Protein AF-A0A948N8Q0-F1 (afdb_monomer)

Foldseek 3Di:
DDPPPPVVVVVVVVDDDPDDPPVVVVVVVVVVVVVVVVVVVVVVVVVVVCVVVVHDPDDPDDPPPDDCVVVVVVVVVVVVVVVVVVCVVPPDDDDDPD

pLDDT: mean 81.34, std 13.93, range [37.5, 98.12]

Sequence (98 aa):
MKTSLDTKALLKHLSYGEHIRPARDWFTLLSVAVFLSGCSLAWNLWLLHTVEAGGVIGNEAASARFDTAPIQSVQGVFEGRKNEELRFTREYRFVDPS

Mean predicted aligned error: 16.61 Å

Nearest PDB structures (foldseek):
  6tny-assembly1_A  TM=3.806E-01  e=6.491E+00  Homo sapiens

Structure (mmCIF, N/CA/C/O backbone):
data_AF-A0A948N8Q0-F1
#
_entry.id   AF-A0A948N8Q0-F1
#
loop_
_atom_site.group_PDB
_atom_site.id
_atom_site.type_symbol
_atom_site.label_atom_id
_atom_site.label_alt_id
_atom_site.label_comp_id
_atom_site.label_asym_id
_atom_site.label_entity_id
_atom_site.label_seq_id
_atom_site.pdbx_PDB_ins_code
_atom_site.Cartn_x
_atom_site.Cartn_y
_atom_site.Cartn_z
_atom_site.occupancy
_atom_site.B_iso_or_equiv
_atom_site.auth_seq_id
_atom_site.auth_comp_id
_atom_site.auth_asym_id
_atom_site.auth_atom_id
_atom_site.pdbx_PDB_model_num
ATOM 1 N N . MET A 1 1 ? -1.920 23.595 -27.911 1.00 37.50 1 MET A N 1
ATOM 2 C CA . MET A 1 1 ? -0.772 22.845 -28.471 1.00 37.50 1 MET A CA 1
ATOM 3 C C . MET A 1 1 ? -1.064 21.357 -28.343 1.00 37.50 1 MET A C 1
ATOM 5 O O . MET A 1 1 ? -1.074 20.853 -27.233 1.00 37.50 1 MET A O 1
ATOM 9 N N . LYS A 1 2 ? -1.407 20.676 -29.445 1.00 44.66 2 LYS A N 1
ATOM 10 C CA . LYS A 1 2 ? -1.609 19.218 -29.473 1.00 44.66 2 LYS A CA 1
ATOM 11 C C . LYS A 1 2 ? -0.251 18.566 -29.731 1.00 44.66 2 LYS A C 1
ATOM 13 O O . LYS A 1 2 ? 0.219 18.572 -30.863 1.00 44.66 2 LYS A O 1
ATOM 18 N N . THR A 1 3 ? 0.394 18.050 -28.693 1.00 50.72 3 THR A N 1
ATOM 19 C CA . THR A 1 3 ? 1.594 17.220 -28.826 1.00 50.72 3 THR A CA 1
ATOM 20 C C . THR A 1 3 ? 1.169 15.831 -29.293 1.00 50.72 3 THR A C 1
ATOM 22 O O . THR A 1 3 ? 0.922 14.929 -28.500 1.00 50.72 3 THR A O 1
ATOM 25 N N . SER A 1 4 ? 1.028 15.665 -30.607 1.00 54.78 4 SER A N 1
ATOM 26 C CA . SER A 1 4 ? 0.970 14.339 -31.219 1.00 54.78 4 SER A CA 1
ATOM 27 C C . SER A 1 4 ? 2.336 13.686 -31.019 1.00 54.78 4 SER A C 1
ATOM 29 O O . SER A 1 4 ? 3.246 13.924 -31.811 1.00 54.78 4 SER A O 1
ATOM 31 N N . LEU A 1 5 ? 2.512 12.923 -29.935 1.00 60.09 5 LEU A N 1
ATOM 32 C CA . LEU A 1 5 ? 3.663 12.034 -29.801 1.00 60.09 5 LEU A CA 1
ATOM 33 C C . LEU A 1 5 ? 3.610 11.051 -30.970 1.00 60.09 5 LEU A C 1
ATOM 35 O O . LEU A 1 5 ? 2.718 10.205 -31.039 1.00 60.09 5 LEU A O 1
ATOM 39 N N . ASP A 1 6 ? 4.548 11.191 -31.902 1.00 64.56 6 ASP A N 1
ATOM 40 C CA . ASP A 1 6 ? 4.667 10.311 -33.056 1.00 64.56 6 ASP A CA 1
ATOM 41 C C . ASP A 1 6 ? 5.242 8.963 -32.599 1.00 64.56 6 ASP A C 1
ATOM 43 O O . ASP A 1 6 ? 6.444 8.690 -32.637 1.00 64.56 6 ASP A O 1
ATOM 47 N N . THR A 1 7 ? 4.351 8.124 -32.075 1.00 63.22 7 THR A N 1
ATOM 48 C CA . THR A 1 7 ? 4.643 6.789 -31.539 1.00 63.22 7 THR A CA 1
ATOM 49 C C . THR A 1 7 ? 5.353 5.903 -32.559 1.00 63.22 7 THR A C 1
ATOM 51 O O . THR A 1 7 ? 6.160 5.054 -32.180 1.00 63.22 7 THR A O 1
ATOM 54 N N . LYS A 1 8 ? 5.137 6.142 -33.859 1.00 63.59 8 LYS A N 1
ATOM 55 C CA . LYS A 1 8 ? 5.809 5.425 -34.949 1.00 63.59 8 LYS A CA 1
ATOM 56 C C . LYS A 1 8 ? 7.305 5.730 -35.016 1.00 63.59 8 LYS A C 1
ATOM 58 O O . LYS A 1 8 ? 8.089 4.823 -35.289 1.00 63.59 8 LYS A O 1
ATOM 63 N N . ALA A 1 9 ? 7.719 6.966 -34.736 1.00 63.84 9 ALA A N 1
ATOM 64 C CA . ALA A 1 9 ? 9.132 7.343 -34.710 1.00 63.84 9 ALA A CA 1
ATOM 65 C C . ALA A 1 9 ? 9.873 6.677 -33.536 1.00 63.84 9 ALA A C 1
ATOM 67 O O . ALA A 1 9 ? 10.969 6.145 -33.715 1.00 63.84 9 ALA A O 1
ATOM 68 N N . LEU A 1 10 ? 9.234 6.618 -32.363 1.00 64.19 10 LEU A N 1
ATOM 69 C CA . LEU A 1 10 ? 9.733 5.898 -31.184 1.00 64.19 10 LEU A CA 1
ATOM 70 C C . LEU A 1 10 ? 9.892 4.393 -31.451 1.00 64.19 10 LEU A C 1
ATOM 72 O O . LEU A 1 10 ? 10.938 3.816 -31.161 1.00 64.19 10 LEU A O 1
ATOM 76 N N . LEU A 1 11 ? 8.891 3.770 -32.080 1.00 65.75 11 LEU A N 1
ATOM 77 C CA . LEU A 1 11 ? 8.928 2.353 -32.460 1.00 65.75 11 LEU A CA 1
ATOM 78 C C . LEU A 1 11 ? 10.028 2.045 -33.486 1.00 65.75 11 LEU A C 1
ATOM 80 O O . LEU A 1 11 ? 10.646 0.986 -33.424 1.00 65.75 11 LEU A O 1
ATOM 84 N N . LYS A 1 12 ? 10.329 2.976 -34.398 1.00 63.91 12 LYS A N 1
ATOM 85 C CA . LYS A 1 12 ? 11.400 2.802 -35.390 1.00 63.91 12 LYS A CA 1
ATOM 86 C C . LYS A 1 12 ? 12.794 2.807 -34.753 1.00 63.91 12 LYS A C 1
ATOM 88 O O . LYS A 1 12 ? 13.671 2.089 -35.223 1.00 63.91 12 LYS A O 1
ATOM 93 N N . HIS A 1 13 ? 12.989 3.552 -33.663 1.00 62.25 13 HIS A N 1
ATOM 94 C CA . HIS A 1 13 ? 14.224 3.507 -32.868 1.00 62.25 13 HIS A CA 1
ATOM 95 C C . HIS A 1 13 ? 14.383 2.210 -32.062 1.00 62.25 13 HIS A C 1
ATOM 97 O O . HIS A 1 13 ? 15.512 1.800 -31.797 1.00 62.25 13 HIS A O 1
ATOM 103 N N . LEU A 1 14 ? 13.268 1.560 -31.719 1.00 61.12 14 LEU A N 1
ATOM 104 C CA . LEU A 1 14 ? 13.215 0.241 -31.080 1.00 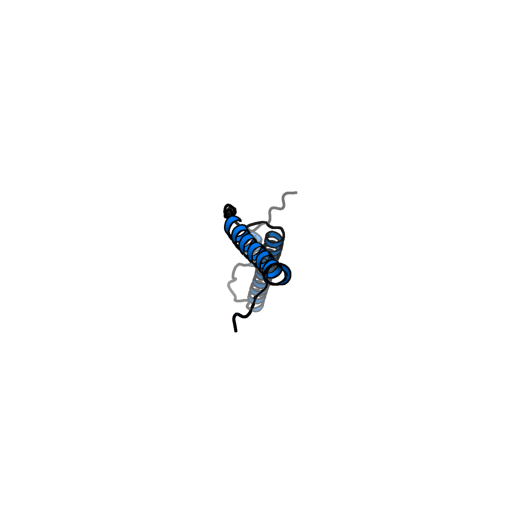61.12 14 LEU A CA 1
ATOM 105 C C . LEU A 1 14 ? 13.296 -0.921 -32.087 1.00 61.12 14 LEU A C 1
ATOM 107 O O . LEU A 1 14 ? 13.390 -2.076 -31.678 1.00 61.12 14 LEU A O 1
ATOM 111 N N . SER A 1 15 ? 13.268 -0.639 -33.394 1.00 61.84 15 SER A N 1
ATOM 112 C CA . SER A 1 15 ? 13.365 -1.665 -34.430 1.00 61.84 15 SER A CA 1
ATOM 113 C C . SER A 1 15 ? 14.760 -2.284 -34.445 1.00 61.84 15 SER A C 1
ATOM 115 O O . SER A 1 15 ? 15.773 -1.591 -34.594 1.00 61.84 15 SER A O 1
ATOM 117 N N . TYR A 1 16 ? 14.797 -3.611 -34.340 1.00 58.06 16 TYR A N 1
ATOM 118 C CA . TYR A 1 16 ? 16.000 -4.410 -34.531 1.00 58.06 16 TYR A CA 1
ATOM 119 C C . TYR A 1 16 ? 16.543 -4.148 -35.943 1.00 58.06 16 TYR A C 1
ATOM 121 O O . TYR A 1 16 ? 15.815 -4.269 -36.928 1.00 58.06 16 TYR A O 1
A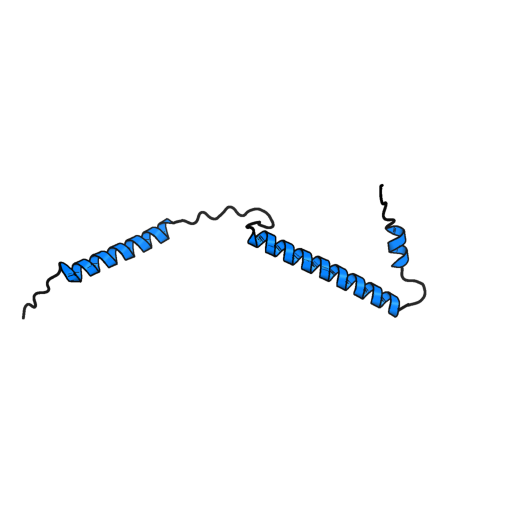TOM 129 N N . GLY A 1 17 ? 17.787 -3.682 -36.032 1.00 63.31 17 GLY A N 1
ATOM 130 C CA . GLY A 1 17 ? 18.469 -3.488 -37.309 1.00 63.31 17 GLY A CA 1
ATOM 131 C C . GLY A 1 17 ? 19.144 -4.782 -37.752 1.00 63.31 17 GLY A C 1
ATOM 132 O O . GLY A 1 17 ? 19.375 -5.671 -36.942 1.00 63.31 17 GLY A O 1
ATOM 133 N N . GLU A 1 18 ? 19.534 -4.846 -39.022 1.00 60.72 18 GLU A N 1
ATOM 134 C CA . GLU A 1 18 ? 20.219 -5.980 -39.669 1.00 60.72 18 GLU A CA 1
ATOM 135 C C . GLU A 1 18 ? 21.532 -6.409 -38.970 1.00 60.72 18 GLU A C 1
ATOM 137 O O . GLU A 1 18 ? 22.079 -7.472 -39.256 1.00 60.72 18 GLU A O 1
ATOM 142 N N . HIS A 1 19 ? 22.040 -5.610 -38.021 1.00 61.91 19 HIS A N 1
ATOM 143 C CA . HIS A 1 19 ? 23.219 -5.899 -37.203 1.00 61.91 19 HIS A CA 1
ATOM 144 C C . HIS A 1 19 ? 22.923 -5.738 -35.706 1.00 61.91 19 HIS A C 1
ATOM 146 O O . HIS A 1 19 ? 22.416 -4.701 -35.265 1.00 61.91 19 HIS A O 1
ATOM 152 N N . ILE A 1 20 ? 23.316 -6.746 -34.920 1.00 67.06 20 ILE A N 1
ATOM 153 C CA . ILE A 1 20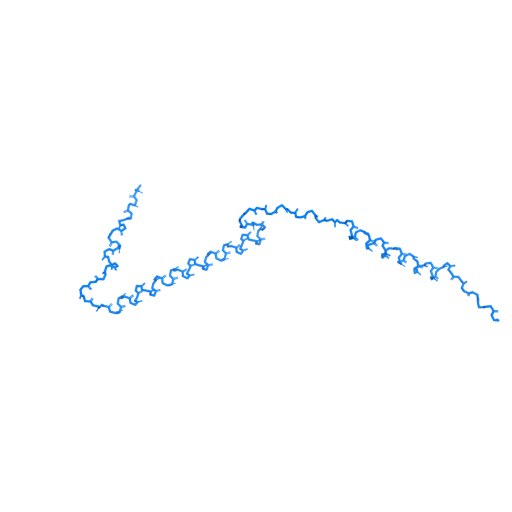 ? 23.169 -6.777 -33.460 1.00 67.06 20 ILE A CA 1
ATOM 154 C C . ILE A 1 20 ? 24.046 -5.682 -32.841 1.00 67.06 20 ILE A C 1
ATOM 156 O O . ILE A 1 20 ? 25.264 -5.672 -33.024 1.00 67.06 20 ILE A O 1
ATOM 160 N N . ARG A 1 21 ? 23.438 -4.757 -32.088 1.00 77.06 21 ARG A N 1
ATOM 161 C CA . ARG A 1 21 ? 24.146 -3.702 -31.342 1.00 77.06 21 ARG A CA 1
ATOM 162 C C . ARG A 1 21 ? 23.952 -3.916 -29.839 1.00 77.06 21 ARG A C 1
ATOM 164 O O . ARG A 1 21 ? 23.181 -3.185 -29.216 1.00 77.06 21 ARG A O 1
ATOM 171 N N . PRO A 1 22 ? 24.667 -4.886 -29.239 1.00 81.25 22 PRO A N 1
ATOM 172 C CA . PRO A 1 22 ? 24.356 -5.398 -27.906 1.00 81.25 22 PRO A CA 1
ATOM 173 C C . PRO A 1 22 ? 24.369 -4.306 -26.831 1.00 81.25 22 PRO A C 1
ATOM 175 O O . PRO A 1 22 ? 23.467 -4.258 -26.006 1.00 81.25 22 PRO A O 1
ATOM 178 N N . ALA A 1 23 ? 25.324 -3.372 -26.873 1.00 83.88 23 ALA A N 1
ATOM 179 C CA . ALA A 1 23 ? 25.407 -2.292 -25.886 1.00 83.88 23 ALA A CA 1
ATOM 180 C C . ALA A 1 23 ? 24.163 -1.377 -25.869 1.00 83.88 23 ALA A C 1
ATOM 182 O O . ALA A 1 23 ? 23.678 -1.008 -24.800 1.00 83.88 23 ALA A O 1
ATOM 183 N N . ARG A 1 24 ? 23.618 -1.033 -27.045 1.00 81.88 24 ARG A N 1
ATOM 184 C CA . ARG A 1 24 ? 22.419 -0.186 -27.158 1.00 81.88 24 ARG A CA 1
ATOM 185 C C . ARG A 1 24 ? 21.174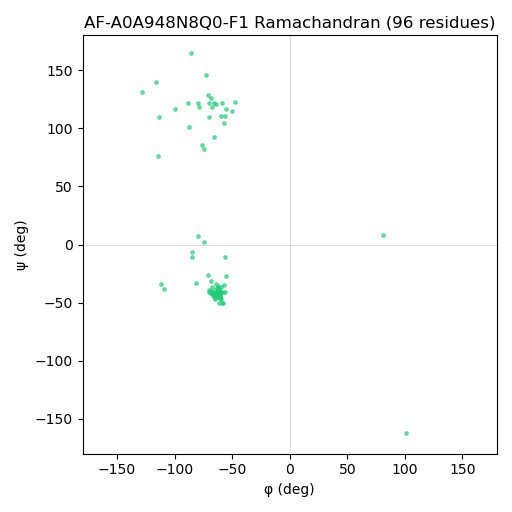 -0.931 -26.686 1.00 81.88 24 ARG A C 1
ATOM 187 O O . ARG A 1 24 ? 20.330 -0.351 -26.004 1.00 81.88 24 ARG A O 1
ATOM 194 N N . ASP A 1 25 ? 21.067 -2.202 -27.046 1.00 82.25 25 ASP A N 1
ATOM 195 C CA . ASP A 1 25 ? 19.902 -3.015 -26.711 1.00 82.25 25 ASP A CA 1
ATOM 196 C C . ASP A 1 25 ? 19.849 -3.277 -25.198 1.00 82.25 25 ASP A C 1
ATOM 198 O O . ASP A 1 25 ? 18.804 -3.080 -24.580 1.00 82.25 25 ASP A O 1
ATOM 202 N N . TRP A 1 26 ? 20.990 -3.569 -24.564 1.00 90.44 26 TRP A N 1
ATOM 203 C CA . TRP A 1 26 ? 21.099 -3.663 -23.104 1.00 90.44 26 TRP A CA 1
ATOM 204 C C . TRP A 1 26 ? 20.736 -2.359 -22.396 1.00 90.44 26 TRP A C 1
ATOM 206 O O . TRP A 1 26 ? 19.983 -2.382 -21.425 1.00 90.44 26 TRP A O 1
ATOM 216 N N . PHE A 1 27 ? 21.215 -1.214 -22.889 1.00 91.69 27 PHE A N 1
ATOM 217 C CA . PHE A 1 27 ? 20.857 0.082 -22.313 1.00 91.69 27 PHE A CA 1
ATOM 218 C C . PHE A 1 27 ? 19.351 0.359 -22.407 1.00 91.69 27 PHE A C 1
ATOM 220 O O . PHE A 1 27 ? 18.739 0.862 -21.463 1.00 91.69 27 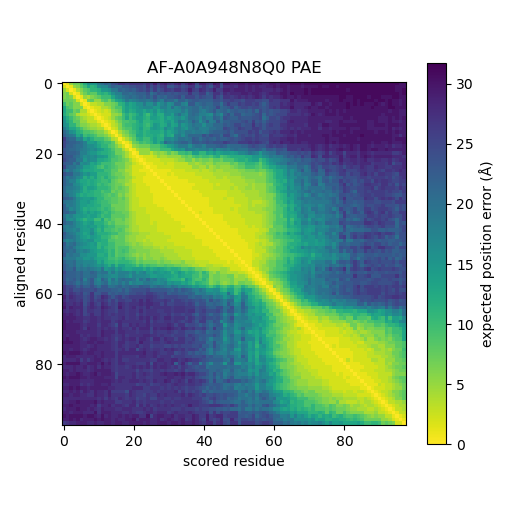PHE A O 1
ATOM 227 N N . THR A 1 28 ? 18.740 -0.007 -23.533 1.00 89.00 28 THR A N 1
ATOM 228 C CA . THR A 1 28 ? 17.297 0.137 -23.747 1.00 89.00 28 THR A CA 1
ATOM 229 C C . THR A 1 28 ? 16.517 -0.757 -22.784 1.00 89.00 28 THR A C 1
ATOM 231 O O . THR A 1 28 ? 15.604 -0.277 -22.115 1.00 89.00 28 THR A O 1
ATOM 234 N N . LEU A 1 29 ? 16.914 -2.025 -22.638 1.00 91.56 29 LEU A N 1
ATOM 235 C CA . LEU A 1 29 ? 16.299 -2.959 -21.692 1.00 91.56 29 LEU A CA 1
ATOM 236 C C . LEU A 1 29 ? 16.417 -2.474 -20.245 1.00 91.56 29 LEU A C 1
ATOM 238 O O . LEU A 1 29 ? 15.426 -2.483 -19.520 1.00 91.56 29 LEU A O 1
ATOM 242 N N . LEU A 1 30 ? 17.595 -1.999 -19.835 1.00 96.00 30 LEU A N 1
ATOM 243 C CA . LEU A 1 30 ? 17.807 -1.450 -18.495 1.00 96.00 30 LEU A CA 1
ATOM 244 C C . LEU A 1 30 ? 16.954 -0.204 -18.254 1.00 96.00 30 LEU A C 1
ATOM 246 O O . LEU A 1 30 ? 16.343 -0.078 -17.197 1.00 96.00 30 LEU A O 1
ATOM 250 N N . SER A 1 31 ? 16.853 0.684 -19.243 1.00 94.25 31 SER A N 1
ATOM 251 C CA . SER A 1 31 ? 16.021 1.887 -19.143 1.00 94.25 31 SER A CA 1
ATOM 252 C C . SER A 1 31 ? 14.543 1.534 -18.972 1.00 94.25 31 SER A C 1
ATOM 254 O O . SER A 1 31 ? 13.866 2.092 -18.109 1.00 94.25 31 SER A O 1
ATOM 256 N N . VAL A 1 32 ? 14.048 0.564 -19.745 1.00 95.88 32 VAL A N 1
ATOM 257 C CA . VAL A 1 32 ? 12.675 0.055 -19.618 1.00 95.88 32 VAL A CA 1
ATOM 258 C C . VAL A 1 32 ? 12.464 -0.616 -18.260 1.00 95.88 32 VAL A C 1
ATOM 260 O O . VAL A 1 32 ? 11.445 -0.373 -17.617 1.00 95.88 32 VAL A O 1
ATOM 263 N N . ALA A 1 33 ? 13.425 -1.409 -17.785 1.00 96.44 33 ALA A N 1
ATOM 264 C CA . ALA A 1 33 ? 13.340 -2.074 -16.489 1.00 96.44 33 ALA A CA 1
ATOM 265 C C . ALA A 1 33 ? 13.279 -1.070 -15.328 1.00 96.44 33 ALA A C 1
ATOM 267 O O . ALA A 1 33 ? 12.434 -1.208 -14.442 1.00 96.44 33 ALA A O 1
ATOM 268 N N . VAL A 1 34 ? 14.119 -0.031 -15.351 1.00 97.69 34 VAL A N 1
ATOM 269 C CA . VAL A 1 34 ? 14.100 1.052 -14.354 1.00 97.69 34 VAL A CA 1
ATOM 270 C C . VAL A 1 34 ? 12.775 1.805 -14.404 1.00 97.69 34 VAL A C 1
ATOM 272 O O . VAL A 1 34 ? 12.175 2.052 -13.360 1.00 97.69 34 VAL 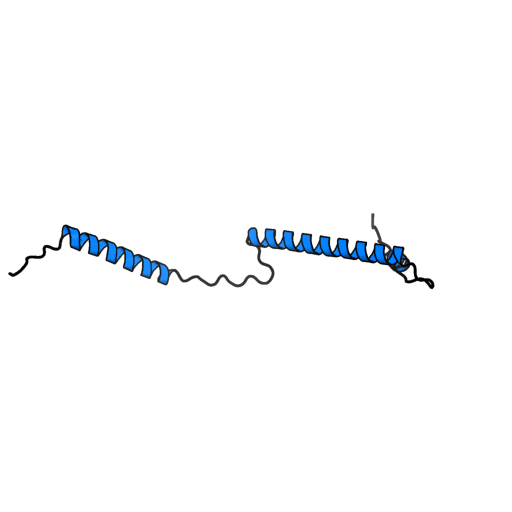A O 1
ATOM 275 N N . PHE A 1 35 ? 12.280 2.118 -15.602 1.00 97.81 35 PHE A N 1
ATOM 276 C CA . PHE A 1 35 ? 11.001 2.801 -15.773 1.00 97.81 35 PHE A CA 1
ATOM 277 C C . PHE A 1 35 ? 9.830 1.987 -15.205 1.00 97.81 35 PHE A C 1
ATOM 279 O O . PHE A 1 35 ? 9.072 2.496 -14.382 1.00 97.81 35 PHE A O 1
ATOM 286 N N . LEU A 1 36 ? 9.718 0.706 -15.570 1.00 97.94 36 LEU A N 1
ATOM 287 C CA . LEU A 1 36 ? 8.674 -0.187 -15.054 1.00 97.94 36 LEU A CA 1
ATOM 288 C C . LEU A 1 36 ? 8.773 -0.365 -13.536 1.00 97.94 36 LEU A C 1
ATOM 290 O O . LEU A 1 36 ? 7.753 -0.362 -12.848 1.00 97.94 36 LEU A O 1
ATOM 294 N N . SER A 1 37 ? 9.994 -0.464 -13.007 1.00 97.62 37 SER A N 1
ATOM 295 C CA . SER A 1 37 ? 10.231 -0.541 -11.563 1.00 97.62 37 SER A CA 1
ATOM 296 C C . SER A 1 37 ? 9.770 0.734 -10.855 1.00 97.62 37 SER A C 1
ATOM 298 O O . SER A 1 37 ? 9.091 0.653 -9.835 1.00 97.62 37 SER A O 1
ATOM 300 N N . GLY A 1 38 ? 10.060 1.909 -11.421 1.00 98.12 38 GLY A N 1
ATOM 301 C CA . GLY A 1 38 ? 9.596 3.196 -10.905 1.00 98.12 38 GLY A CA 1
ATOM 302 C C . GLY A 1 38 ? 8.071 3.316 -10.909 1.00 98.12 38 GLY A C 1
ATOM 303 O O . GLY A 1 38 ? 7.485 3.702 -9.899 1.00 98.12 38 GLY A O 1
ATOM 304 N N . CYS A 1 39 ? 7.413 2.915 -12.001 1.00 97.88 39 CYS A N 1
ATOM 305 C CA . CYS A 1 39 ? 5.950 2.873 -12.075 1.00 97.88 39 CYS A CA 1
ATOM 306 C C . CYS A 1 39 ? 5.346 1.921 -11.033 1.00 97.88 39 CYS A C 1
ATOM 308 O O . CYS A 1 39 ? 4.371 2.278 -10.375 1.00 97.88 39 CYS A O 1
ATOM 310 N N . SER A 1 40 ? 5.938 0.738 -10.852 1.00 97.31 40 SER A N 1
ATOM 311 C CA . SER A 1 40 ? 5.503 -0.235 -9.844 1.00 97.31 40 SER A CA 1
ATOM 312 C C . SER A 1 40 ? 5.629 0.321 -8.424 1.00 97.31 40 SER A C 1
ATOM 314 O O . SER A 1 40 ? 4.705 0.203 -7.618 1.00 97.31 40 SER A O 1
ATOM 316 N N . LEU A 1 41 ? 6.744 0.986 -8.118 1.00 98.00 41 LEU A N 1
ATOM 317 C CA . LEU A 1 41 ? 6.983 1.572 -6.803 1.00 98.00 41 LEU A CA 1
ATOM 318 C C . LEU A 1 41 ? 6.009 2.723 -6.517 1.00 98.00 41 LEU A C 1
ATOM 320 O O . LEU A 1 41 ? 5.412 2.769 -5.445 1.00 98.00 41 LEU A O 1
ATOM 324 N N . ALA A 1 42 ? 5.786 3.601 -7.498 1.00 97.56 42 ALA A N 1
ATOM 325 C CA . ALA A 1 42 ? 4.808 4.680 -7.398 1.00 97.56 42 ALA A CA 1
ATOM 326 C C . ALA A 1 42 ? 3.386 4.146 -7.176 1.00 97.56 42 ALA A C 1
ATOM 328 O O . ALA A 1 42 ? 2.669 4.659 -6.319 1.00 97.56 42 ALA A O 1
ATOM 329 N N . TRP A 1 43 ? 2.998 3.086 -7.894 1.00 96.62 43 TRP A N 1
ATOM 330 C CA . TRP A 1 43 ? 1.706 2.428 -7.704 1.00 96.62 43 TRP A CA 1
ATOM 331 C C . TRP A 1 43 ? 1.550 1.873 -6.286 1.00 96.62 43 TRP A C 1
ATOM 333 O O . TRP A 1 43 ? 0.525 2.097 -5.651 1.00 96.62 43 TRP A O 1
ATOM 343 N N . ASN A 1 44 ? 2.573 1.194 -5.762 1.00 96.25 44 ASN A N 1
ATOM 344 C CA . ASN A 1 44 ? 2.542 0.637 -4.408 1.00 96.25 44 ASN A CA 1
ATOM 345 C C . ASN A 1 44 ? 2.483 1.722 -3.325 1.00 96.25 44 ASN A C 1
ATOM 347 O O . ASN A 1 44 ? 1.724 1.586 -2.370 1.00 96.25 44 ASN A O 1
ATOM 351 N N . LEU A 1 45 ? 3.242 2.810 -3.474 1.00 96.75 45 LEU A N 1
ATOM 352 C CA . LEU A 1 45 ? 3.195 3.934 -2.534 1.00 96.75 45 LEU A CA 1
ATOM 353 C C . LEU A 1 45 ? 1.826 4.616 -2.542 1.00 96.75 45 LEU A C 1
ATOM 355 O O . LEU A 1 45 ? 1.268 4.902 -1.485 1.00 96.75 45 LEU A O 1
ATOM 359 N N . TRP A 1 46 ? 1.267 4.841 -3.731 1.00 95.88 46 TRP A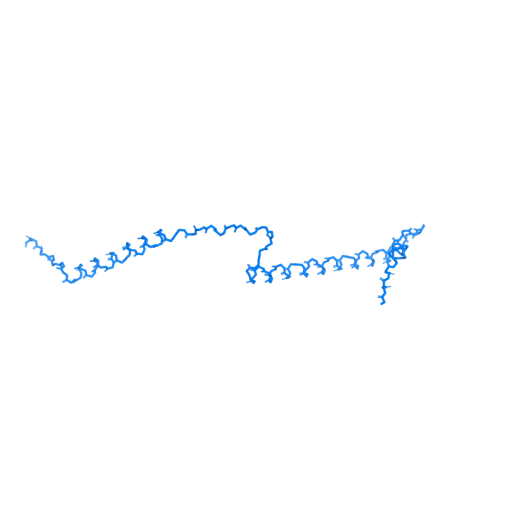 N 1
ATOM 360 C CA . TRP A 1 46 ? -0.072 5.402 -3.871 1.00 95.88 46 TRP A CA 1
ATOM 361 C C . TRP A 1 46 ? -1.141 4.484 -3.268 1.00 95.88 46 TRP A C 1
ATOM 363 O O . TRP A 1 46 ? -2.028 4.957 -2.557 1.00 95.88 46 TRP A O 1
ATOM 373 N N . LEU A 1 47 ? -1.035 3.174 -3.502 1.00 93.25 47 LEU A N 1
ATOM 374 C CA . LEU A 1 47 ? -1.919 2.164 -2.925 1.00 93.25 47 LEU A CA 1
ATOM 375 C C . LEU A 1 47 ? -1.888 2.210 -1.397 1.00 93.25 47 LEU A C 1
ATOM 377 O O . LEU A 1 47 ? -2.942 2.279 -0.771 1.00 93.25 47 LEU A O 1
ATOM 381 N N . LEU A 1 48 ? -0.690 2.196 -0.810 1.00 91.38 48 LEU A N 1
ATOM 382 C CA . LEU A 1 48 ? -0.511 2.231 0.637 1.00 91.38 48 LEU A CA 1
ATOM 383 C C . LEU A 1 48 ? -1.147 3.487 1.236 1.00 91.38 48 LEU A C 1
ATOM 385 O O . LEU A 1 48 ? -1.975 3.381 2.134 1.00 91.38 48 LEU A O 1
ATOM 389 N N . HIS A 1 49 ? -0.840 4.657 0.673 1.00 93.00 49 HIS A N 1
ATOM 390 C CA . HIS A 1 49 ? -1.418 5.923 1.119 1.00 93.00 49 HIS A CA 1
ATOM 391 C C . HIS A 1 49 ? -2.949 5.940 0.989 1.00 93.00 49 HIS A C 1
ATOM 393 O O . HIS A 1 49 ? -3.653 6.497 1.828 1.00 93.00 49 HIS A O 1
ATOM 399 N N . THR A 1 50 ? -3.487 5.324 -0.064 1.00 90.81 50 THR A N 1
ATOM 400 C CA . THR A 1 50 ? -4.937 5.221 -0.272 1.00 90.81 50 THR A CA 1
ATOM 401 C C . THR A 1 50 ? -5.589 4.351 0.801 1.00 90.81 50 THR A C 1
ATOM 403 O O . THR A 1 50 ? -6.618 4.742 1.345 1.00 90.81 50 THR A O 1
ATOM 406 N N . VAL A 1 51 ? -4.977 3.216 1.148 1.00 88.69 51 VAL A N 1
ATOM 407 C CA . VAL A 1 51 ? -5.472 2.311 2.198 1.00 88.69 51 VAL A CA 1
ATOM 408 C C . VAL A 1 51 ? -5.362 2.944 3.585 1.00 88.69 51 VAL A C 1
ATOM 410 O O . VAL A 1 51 ? -6.303 2.854 4.369 1.00 88.69 51 VAL A O 1
ATOM 413 N N . GLU A 1 52 ? -4.262 3.636 3.887 1.00 88.19 52 GLU A N 1
ATOM 414 C CA . GLU A 1 52 ? -4.096 4.376 5.148 1.00 88.19 52 GLU A CA 1
ATOM 415 C C . GLU A 1 52 ? -5.133 5.495 5.308 1.00 88.19 52 GLU A C 1
ATOM 417 O O . GLU A 1 52 ? -5.636 5.722 6.406 1.00 88.19 52 GLU A O 1
ATOM 422 N N . ALA A 1 53 ? -5.515 6.150 4.209 1.00 88.44 53 ALA A N 1
ATOM 423 C CA . ALA A 1 53 ? -6.585 7.146 4.187 1.00 88.44 53 ALA A CA 1
ATOM 424 C C . ALA A 1 53 ? -8.003 6.540 4.288 1.00 88.44 53 ALA A C 1
ATOM 426 O O . ALA A 1 53 ? -8.987 7.277 4.232 1.00 88.44 53 ALA A O 1
ATOM 427 N N . GLY A 1 54 ? -8.128 5.214 4.426 1.00 81.50 54 GLY A N 1
ATOM 428 C CA . GLY A 1 54 ? -9.407 4.503 4.497 1.00 81.50 54 GLY A CA 1
ATOM 429 C C . GLY A 1 54 ? -10.063 4.253 3.137 1.00 81.50 54 GLY A C 1
ATOM 430 O O . GLY A 1 54 ? -11.203 3.798 3.083 1.00 81.50 54 GLY A O 1
ATOM 431 N N . GLY A 1 55 ? -9.362 4.539 2.038 1.00 81.88 55 GLY A N 1
ATOM 432 C CA . GLY A 1 55 ? -9.792 4.183 0.694 1.00 81.88 55 GLY A CA 1
ATOM 433 C C . GLY A 1 55 ? -9.654 2.681 0.448 1.00 81.88 55 GLY A C 1
ATOM 434 O O . GLY A 1 55 ? -8.730 2.029 0.931 1.00 81.88 55 GLY A O 1
ATOM 435 N N . VAL A 1 56 ? -10.570 2.123 -0.339 1.00 80.44 56 VAL A N 1
ATOM 436 C CA . VAL A 1 56 ? -10.582 0.697 -0.685 1.00 80.44 56 VAL A CA 1
ATOM 437 C C . VAL A 1 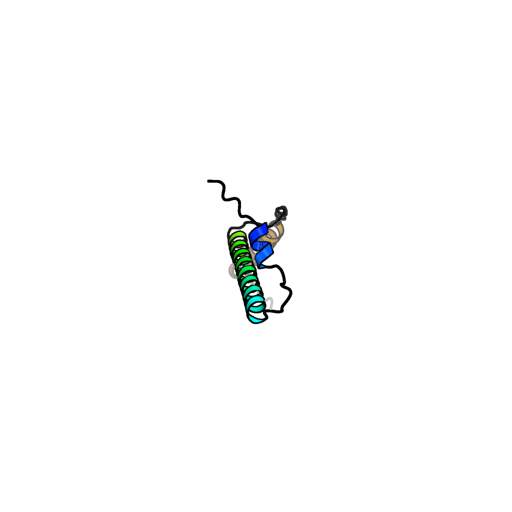56 ? -10.376 0.547 -2.187 1.00 80.44 56 VAL A C 1
ATOM 439 O O . VAL A 1 56 ? -10.925 1.316 -2.975 1.00 80.44 56 VAL A O 1
ATOM 442 N N . ILE A 1 57 ? -9.586 -0.443 -2.606 1.00 75.06 57 ILE A N 1
ATOM 443 C CA . ILE A 1 57 ? -9.489 -0.807 -4.022 1.00 75.06 57 ILE A CA 1
ATOM 444 C C . ILE A 1 57 ? -10.559 -1.844 -4.344 1.00 75.06 57 ILE A C 1
ATOM 446 O O . ILE A 1 57 ? -10.555 -2.939 -3.787 1.00 75.06 57 ILE A O 1
ATOM 450 N N . GLY A 1 58 ? -11.430 -1.515 -5.297 1.00 76.88 58 GLY A N 1
ATOM 451 C CA . GLY A 1 58 ? -12.520 -2.383 -5.736 1.00 76.88 58 GLY A CA 1
ATOM 452 C C . GLY A 1 58 ? -13.864 -1.989 -5.128 1.00 76.88 58 GLY A C 1
ATOM 453 O O . GLY A 1 58 ? -14.047 -0.860 -4.684 1.00 76.88 58 GLY A O 1
ATOM 454 N N . ASN A 1 59 ? -14.830 -2.907 -5.167 1.00 72.88 59 ASN A N 1
ATOM 455 C CA . ASN A 1 59 ? -16.159 -2.655 -4.617 1.00 72.88 59 ASN A CA 1
ATOM 456 C C . ASN A 1 59 ? -16.075 -2.616 -3.086 1.00 72.88 59 ASN A C 1
ATOM 458 O O . ASN A 1 59 ? -15.533 -3.552 -2.494 1.00 72.88 59 ASN A O 1
ATOM 462 N N . GLU A 1 60 ? -16.612 -1.569 -2.456 1.00 65.38 60 GLU A N 1
ATOM 463 C CA . GLU A 1 60 ? -16.720 -1.508 -0.998 1.00 65.38 60 GLU A CA 1
ATOM 464 C C . GLU A 1 60 ? -17.495 -2.738 -0.515 1.00 65.38 60 GLU A C 1
ATOM 466 O O . GLU A 1 60 ? -18.690 -2.898 -0.780 1.00 65.38 60 GLU A O 1
ATOM 471 N N . ALA A 1 61 ? -16.805 -3.655 0.166 1.00 68.00 61 ALA A N 1
ATOM 472 C CA . ALA A 1 61 ? -17.489 -4.712 0.882 1.00 68.00 61 ALA A CA 1
ATOM 473 C C . ALA A 1 61 ? -18.313 -4.028 1.973 1.00 68.00 61 ALA A C 1
ATOM 475 O O . ALA A 1 61 ? -17.754 -3.306 2.802 1.00 68.00 61 ALA A O 1
ATOM 476 N N . ALA A 1 62 ? -19.635 -4.229 1.946 1.00 69.44 62 ALA A N 1
ATOM 477 C CA . ALA A 1 62 ? -20.520 -3.718 2.981 1.00 69.44 62 ALA A CA 1
ATOM 478 C C . ALA A 1 62 ? -19.913 -4.069 4.339 1.00 69.44 62 ALA A C 1
ATOM 480 O O . ALA A 1 62 ? -19.632 -5.243 4.600 1.00 69.44 62 ALA A O 1
ATOM 481 N N . SER A 1 63 ? -19.661 -3.048 5.162 1.00 64.62 63 SER A N 1
ATOM 482 C CA . SER A 1 63 ? -19.073 -3.219 6.484 1.00 64.62 63 SER A CA 1
ATOM 483 C C . SER A 1 63 ? -19.880 -4.299 7.190 1.00 64.62 63 SER A C 1
ATOM 485 O O . SER A 1 63 ? -21.087 -4.126 7.396 1.00 64.62 63 SER A O 1
ATOM 487 N N . ALA A 1 64 ? -19.257 -5.440 7.494 1.00 69.81 64 ALA A N 1
ATOM 488 C CA . ALA A 1 64 ? -19.930 -6.466 8.269 1.00 69.81 64 ALA A CA 1
ATOM 489 C C . ALA A 1 64 ? -20.397 -5.777 9.552 1.00 69.81 64 ALA A C 1
ATOM 491 O O . ALA A 1 64 ? -19.569 -5.230 10.284 1.00 69.81 64 ALA A O 1
ATOM 492 N N . ARG A 1 65 ? -21.719 -5.701 9.768 1.00 67.38 65 ARG A N 1
ATOM 493 C CA . ARG A 1 65 ? -22.276 -5.135 10.999 1.00 67.38 65 ARG A CA 1
ATOM 494 C C . ARG A 1 65 ? -21.673 -5.938 12.137 1.00 67.38 65 ARG A C 1
ATOM 496 O O . ARG A 1 65 ? -22.028 -7.096 12.335 1.00 67.38 65 ARG A O 1
ATOM 503 N N . PHE A 1 66 ? -20.715 -5.332 12.820 1.00 73.94 66 PHE A N 1
ATOM 504 C CA . PHE A 1 66 ? -20.102 -5.932 13.979 1.00 73.94 66 PHE A CA 1
ATOM 505 C C . PHE A 1 66 ? -21.159 -5.910 15.077 1.00 73.94 66 PHE A C 1
ATOM 507 O O . PHE A 1 66 ? -21.560 -4.837 15.532 1.00 73.94 66 PHE A O 1
ATOM 514 N N . ASP A 1 67 ? -21.672 -7.084 15.432 1.00 77.94 67 ASP A N 1
ATOM 515 C CA . ASP A 1 67 ? -22.614 -7.198 16.533 1.00 77.94 67 ASP A CA 1
ATOM 516 C C . ASP A 1 67 ? -21.868 -6.879 17.831 1.00 77.94 67 ASP A C 1
ATOM 518 O O . ASP A 1 67 ? -20.879 -7.526 18.178 1.00 77.94 67 ASP A O 1
ATOM 522 N N . THR A 1 68 ? -22.299 -5.826 18.519 1.00 82.44 68 THR A N 1
ATOM 523 C CA . THR A 1 68 ? -21.717 -5.393 19.791 1.00 82.44 68 THR A CA 1
ATOM 524 C C . THR A 1 68 ? -22.316 -6.141 20.979 1.00 82.44 68 THR A C 1
ATOM 526 O O . THR A 1 68 ? -21.749 -6.073 22.073 1.00 82.44 68 THR A O 1
ATOM 529 N N . ALA A 1 69 ? -23.400 -6.904 20.785 1.00 82.75 69 ALA A N 1
ATOM 530 C CA . ALA A 1 69 ? -24.048 -7.681 21.838 1.00 82.75 69 ALA A CA 1
ATOM 531 C C . ALA A 1 69 ? -23.097 -8.666 22.550 1.00 82.75 69 ALA A C 1
ATOM 533 O O . ALA A 1 69 ? -23.132 -8.722 23.783 1.00 82.75 69 ALA A O 1
ATOM 534 N N . PRO A 1 70 ? -22.178 -9.380 21.863 1.00 84.38 70 PRO A N 1
ATOM 535 C CA . PRO A 1 70 ? -21.198 -10.234 22.529 1.00 84.38 70 PRO A CA 1
ATOM 536 C C . PRO A 1 70 ? -20.256 -9.450 23.451 1.00 84.38 70 PRO A C 1
ATOM 538 O O . PRO A 1 70 ? -20.019 -9.877 24.579 1.00 84.38 70 PRO A O 1
ATOM 541 N N . ILE A 1 71 ? -19.769 -8.277 23.028 1.00 87.12 71 ILE A N 1
ATOM 542 C CA . ILE A 1 71 ? -18.877 -7.439 23.851 1.00 87.12 71 ILE A CA 1
ATOM 543 C C . ILE A 1 71 ? -19.613 -6.943 25.096 1.00 87.12 71 ILE A C 1
ATOM 545 O O . ILE A 1 71 ? -19.097 -7.054 26.208 1.00 87.12 71 ILE A O 1
ATOM 549 N N . GLN A 1 72 ? -20.840 -6.455 24.920 1.00 89.12 72 GLN A N 1
ATOM 550 C CA . GLN A 1 72 ? -21.674 -5.985 26.024 1.00 89.12 72 GLN A CA 1
ATOM 551 C C . GLN A 1 72 ? -22.003 -7.115 27.006 1.00 89.12 72 GLN A C 1
ATOM 553 O O . GLN A 1 72 ? -21.973 -6.902 28.217 1.00 89.12 72 GLN A O 1
ATOM 558 N N . SER A 1 73 ? -22.241 -8.333 26.508 1.00 90.62 73 SER A N 1
ATOM 559 C CA . SER A 1 73 ? -22.494 -9.500 27.358 1.00 90.62 73 SER A CA 1
ATOM 560 C C . SER A 1 73 ? -21.290 -9.846 28.238 1.00 90.62 73 SER A C 1
ATOM 562 O O . SER A 1 73 ? -21.438 -10.065 29.439 1.00 90.62 73 SER A O 1
ATOM 564 N N . VAL A 1 74 ? -20.082 -9.822 27.667 1.00 90.94 74 VAL A N 1
ATOM 565 C CA . VAL A 1 74 ? -18.839 -10.101 28.393 1.00 90.94 74 VAL A CA 1
ATOM 566 C C . VAL A 1 74 ? -18.575 -9.014 29.433 1.00 90.94 74 VAL A C 1
ATOM 568 O O . VAL A 1 74 ? -18.232 -9.326 30.573 1.00 90.94 74 VAL A O 1
ATOM 571 N N . GLN A 1 75 ? -18.796 -7.748 29.078 1.00 92.50 75 GLN A N 1
ATOM 572 C CA . GLN A 1 75 ? -18.657 -6.629 30.005 1.00 92.50 75 GLN A CA 1
ATOM 573 C C . GLN A 1 75 ? -19.617 -6.756 31.199 1.00 92.50 75 GLN A C 1
ATOM 575 O O . GLN A 1 75 ? -19.182 -6.619 32.342 1.00 92.50 75 GLN A O 1
ATOM 580 N N . GLY A 1 76 ? -20.877 -7.135 30.958 1.00 92.06 76 GLY A N 1
ATOM 581 C CA . GLY A 1 76 ? -21.856 -7.384 32.020 1.00 92.06 76 GLY A CA 1
ATOM 582 C C . GLY A 1 76 ? -21.449 -8.518 32.970 1.00 92.06 76 GLY A C 1
ATOM 583 O O . GLY A 1 76 ? -21.628 -8.405 34.183 1.00 92.06 76 GLY A O 1
ATOM 584 N N . VAL A 1 77 ? -20.828 -9.588 32.458 1.00 93.69 77 VAL A N 1
ATOM 585 C CA . VAL A 1 77 ? -20.298 -10.676 33.302 1.00 93.69 77 VAL A CA 1
ATOM 586 C C . VAL A 1 77 ? -19.171 -10.179 34.211 1.00 93.69 77 VAL A C 1
ATOM 588 O O . VAL A 1 77 ? -19.131 -10.538 35.389 1.00 93.69 77 VAL A O 1
ATOM 591 N N . PHE A 1 78 ? -18.258 -9.350 33.700 1.00 95.25 78 PHE A N 1
ATOM 592 C CA . PHE A 1 78 ? -17.168 -8.797 34.509 1.00 95.25 78 PHE A CA 1
ATOM 593 C C . PHE A 1 78 ? -17.663 -7.813 35.571 1.00 95.25 78 PHE A C 1
ATOM 595 O O . PHE A 1 78 ? -17.188 -7.862 36.706 1.00 95.25 78 PHE A O 1
ATOM 602 N N . GLU A 1 79 ? -18.641 -6.970 35.245 1.00 94.19 79 GLU A N 1
ATOM 603 C CA . GLU A 1 79 ? -19.279 -6.080 36.220 1.00 94.19 79 GLU A CA 1
ATOM 604 C C . GLU A 1 79 ? -19.999 -6.870 37.319 1.00 94.19 79 GLU A C 1
ATOM 606 O O . GLU A 1 79 ? -19.844 -6.562 38.502 1.00 94.19 79 GLU A O 1
ATOM 611 N N . GLY A 1 80 ? -20.698 -7.950 36.955 1.00 92.94 80 GLY A N 1
ATOM 612 C CA . GLY A 1 80 ? -21.315 -8.866 37.914 1.00 92.94 80 GLY A CA 1
ATOM 613 C C . GLY A 1 80 ? -20.295 -9.504 38.861 1.00 92.94 80 GLY A C 1
ATOM 614 O O . GLY A 1 80 ? -20.481 -9.478 40.076 1.00 92.94 80 GLY A O 1
ATOM 615 N N . ARG A 1 81 ? -19.174 -10.011 38.329 1.00 93.44 81 ARG A N 1
ATOM 616 C CA . ARG A 1 81 ? -18.093 -10.603 39.141 1.00 93.44 81 ARG A CA 1
ATOM 617 C C . ARG A 1 81 ? -17.445 -9.593 40.083 1.00 93.44 81 ARG A C 1
ATOM 619 O O . ARG A 1 81 ? -17.198 -9.919 41.238 1.00 93.44 81 ARG A O 1
ATOM 626 N N . LYS A 1 82 ? -17.215 -8.369 39.607 1.00 92.19 82 LYS A N 1
ATOM 627 C CA . LYS A 1 82 ? -16.663 -7.277 40.416 1.00 92.19 82 LYS A CA 1
ATOM 628 C C . LYS A 1 82 ? -17.582 -6.920 41.584 1.00 92.19 82 LYS A C 1
ATOM 630 O O . LYS A 1 82 ? -17.112 -6.698 42.696 1.00 92.19 82 LYS A O 1
ATOM 635 N N . ASN A 1 83 ? -18.889 -6.872 41.342 1.00 90.62 83 ASN A N 1
ATOM 636 C CA . ASN A 1 83 ? -19.858 -6.608 42.399 1.00 90.62 83 ASN A CA 1
ATOM 637 C C . ASN A 1 83 ? -19.912 -7.757 43.411 1.00 90.62 83 ASN A C 1
ATOM 639 O O . ASN A 1 83 ? -19.935 -7.497 44.609 1.00 90.62 83 ASN A O 1
ATOM 643 N N . GLU A 1 84 ? -19.865 -9.011 42.963 1.00 90.31 84 GLU A N 1
ATOM 644 C CA . GLU A 1 84 ? -19.878 -10.163 43.869 1.00 90.31 84 GLU A CA 1
ATOM 645 C C . GLU A 1 84 ? -18.624 -10.214 44.761 1.00 90.31 84 GLU A C 1
ATOM 647 O O . GLU A 1 84 ? -18.731 -10.459 45.960 1.00 90.31 84 GLU A O 1
ATOM 652 N N . GLU A 1 85 ? -17.444 -9.883 44.231 1.00 88.94 85 GLU A N 1
ATOM 653 C CA . GLU A 1 85 ? -16.203 -9.764 45.015 1.00 88.94 85 GLU A CA 1
ATOM 654 C C . GLU A 1 85 ? -16.312 -8.707 46.132 1.00 88.94 85 GLU A C 1
ATOM 656 O O . GLU A 1 85 ? -15.890 -8.929 47.274 1.00 88.94 85 GLU A O 1
ATOM 661 N N . LEU A 1 86 ? -16.949 -7.567 45.841 1.00 89.50 86 LEU A N 1
ATOM 662 C CA . LEU A 1 86 ? -17.219 -6.541 46.851 1.00 89.50 86 LEU A CA 1
ATOM 663 C C . LEU A 1 86 ? -18.150 -7.065 47.952 1.00 89.50 86 LEU A C 1
ATOM 665 O O . LEU A 1 86 ? -17.940 -6.744 49.125 1.00 89.50 86 LEU A O 1
ATOM 669 N N . ARG A 1 87 ? -19.139 -7.895 47.602 1.00 88.38 87 ARG A N 1
ATOM 670 C CA . ARG A 1 87 ? -20.065 -8.518 48.563 1.00 88.38 87 ARG A CA 1
ATOM 671 C C . ARG A 1 87 ? -19.374 -9.575 49.419 1.00 88.38 87 ARG A C 1
ATOM 673 O O . ARG A 1 87 ? -19.572 -9.567 50.632 1.00 88.38 87 ARG A O 1
ATOM 680 N N . PHE A 1 88 ? -18.476 -10.384 48.851 1.00 87.12 88 PHE A N 1
ATOM 681 C CA . PHE A 1 88 ? -17.600 -11.278 49.628 1.00 87.12 88 PHE A CA 1
ATOM 682 C C . PHE A 1 88 ? -16.748 -10.547 50.654 1.00 87.12 88 PHE A C 1
ATOM 684 O O . PHE A 1 88 ? -16.532 -11.068 51.743 1.00 87.12 88 PHE A O 1
ATOM 691 N N . THR A 1 89 ? -16.309 -9.332 50.342 1.00 84.69 89 THR A N 1
ATOM 692 C CA . THR A 1 89 ? -15.476 -8.553 51.261 1.00 84.69 89 THR A CA 1
ATOM 693 C C . THR A 1 89 ? -16.290 -7.836 52.342 1.00 84.69 89 THR A C 1
ATOM 695 O O . THR A 1 89 ? -15.793 -7.623 53.446 1.00 84.69 89 THR A O 1
ATOM 698 N N . ARG A 1 90 ? -17.516 -7.398 52.029 1.00 86.12 90 ARG A N 1
ATOM 699 C CA . ARG A 1 90 ? -18.279 -6.462 52.878 1.00 86.12 90 ARG A CA 1
ATOM 700 C C . ARG A 1 90 ? -19.520 -7.053 53.534 1.00 86.12 90 ARG A C 1
ATOM 702 O O . ARG A 1 90 ? -19.876 -6.619 54.624 1.00 86.12 90 ARG A O 1
ATOM 709 N N . GLU A 1 91 ? -20.201 -7.973 52.862 1.00 86.31 91 GLU A N 1
ATOM 710 C CA . GLU A 1 91 ? -21.537 -8.447 53.243 1.00 86.31 91 GLU A CA 1
ATOM 711 C C . GLU A 1 91 ? -21.510 -9.877 53.786 1.00 86.31 91 GLU A C 1
ATOM 713 O O . GLU A 1 91 ? -22.219 -10.181 54.746 1.00 86.31 91 GLU A O 1
ATOM 718 N N . TYR A 1 92 ? -20.691 -10.760 53.210 1.00 85.88 92 TYR A N 1
ATOM 719 C CA . TYR A 1 92 ? -20.623 -12.144 53.667 1.00 85.88 92 TYR A CA 1
ATOM 720 C C . TYR A 1 92 ? -19.751 -12.267 54.918 1.00 85.88 92 TYR A C 1
ATOM 722 O O . TYR A 1 92 ? -18.566 -11.941 54.923 1.00 85.88 92 TYR A O 1
ATOM 730 N N . ARG A 1 93 ? -20.346 -12.782 55.997 1.00 80.62 93 ARG A N 1
ATOM 731 C CA . ARG A 1 93 ? -19.638 -13.158 57.220 1.00 80.62 93 ARG A CA 1
ATOM 732 C C . ARG A 1 93 ? -19.713 -14.668 57.373 1.00 80.62 93 ARG A C 1
ATOM 734 O O . ARG A 1 93 ? -20.779 -15.213 57.646 1.00 80.62 93 ARG A O 1
ATOM 741 N N . PHE A 1 94 ? -18.581 -15.331 57.195 1.00 80.81 94 PHE A N 1
ATOM 742 C CA . PHE A 1 94 ? -18.474 -16.765 57.427 1.00 80.81 94 PHE A CA 1
ATOM 743 C C . PHE A 1 94 ? -18.350 -17.002 58.932 1.00 80.81 94 PHE A C 1
ATOM 745 O O . PHE A 1 94 ? -17.430 -16.493 59.572 1.00 80.81 94 PHE A O 1
ATOM 752 N N . VAL A 1 95 ? -19.317 -17.716 59.501 1.00 82.50 95 VAL A N 1
ATOM 753 C CA . VAL A 1 95 ? -19.247 -18.216 60.876 1.00 82.50 95 VAL A CA 1
ATOM 754 C C . VAL A 1 95 ? -18.821 -19.670 60.771 1.00 82.50 95 VAL A C 1
ATOM 756 O O . VAL A 1 95 ? -19.527 -20.460 60.147 1.00 82.50 95 VAL A O 1
ATOM 759 N N . ASP A 1 96 ? -17.652 -19.992 61.319 1.00 79.88 96 ASP A N 1
ATOM 760 C CA . ASP A 1 96 ? -17.181 -21.372 61.407 1.00 79.88 96 ASP A CA 1
ATOM 761 C C . ASP A 1 96 ? -18.055 -22.123 62.431 1.00 79.88 96 ASP A C 1
ATOM 763 O O . ASP A 1 96 ? -18.177 -21.646 63.564 1.00 79.88 96 ASP A O 1
ATOM 767 N N . PRO A 1 97 ? -18.740 -23.217 62.049 1.00 75.88 97 PRO A N 1
ATOM 768 C CA . PRO A 1 97 ? -19.634 -23.951 62.942 1.00 75.88 97 PRO A CA 1
ATOM 769 C C . PRO A 1 97 ? -18.920 -24.908 63.917 1.00 75.88 97 PRO A C 1
ATOM 771 O O . PRO A 1 97 ? -19.610 -25.686 64.577 1.00 75.88 97 PRO A O 1
ATOM 774 N N . SER A 1 98 ? -17.583 -24.894 63.989 1.00 71.00 98 SER A N 1
ATOM 775 C CA . SER A 1 98 ? -16.786 -25.734 64.900 1.00 71.00 98 SER A CA 1
ATOM 776 C C . SER 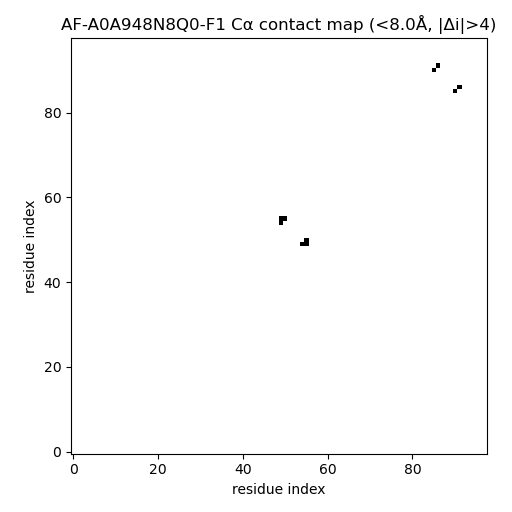A 1 98 ? -16.884 -25.334 66.371 1.00 71.00 98 SER A C 1
ATOM 778 O O . SER A 1 98 ? -16.691 -24.128 66.651 1.00 71.00 98 SER A O 1
#

Solvent-accessible surface area (backbone atoms only — not comparable to full-atom values): 6213 Å² total; per-residue (Å²): 136,86,81,75,74,63,60,66,62,58,52,57,74,69,50,86,58,102,61,91,55,65,72,61,54,52,53,50,52,52,52,51,50,52,50,53,50,51,54,51,50,52,50,50,53,51,48,51,56,38,46,75,72,71,48,73,92,72,80,82,70,74,75,75,80,76,74,57,64,66,59,53,53,54,52,51,54,52,54,51,51,55,51,50,53,53,38,58,74,73,69,60,76,89,76,79,92,122

Radius of gyration: 35.2 Å; Cα contacts (8 Å, |Δi|>4): 5; chains: 1; bounding box: 50×49×105 Å

Secondary structure (DSSP, 8-state):
------HHHHHHHTSPPSS--HHHHHHHHHHHHHHHHHHHHHHHHHHHHHHHTT--SSS---------HHHHHHHHHHHHHHHHHHHHHHT--PPP--